Protein AF-A0A2A3ERD0-F1 (afdb_monomer_lite)

Radius of gyration: 32.73 Å; chains: 1; bounding box: 84×32×84 Å

Organism: Apis cerana cerana (NCBI:txid94128)

Sequence (160 aa):
MTPDRKKKLRLLLRKKAAEELKKEQERKAAERRRIIEERCGKPKNVDDASEANVKSILIQYHKRIIALEGEKYDLEYEVAKKDFEIADLNSQVNDLRGKFMKPTLKKVSKYENKFAKLQKKAAEFNFRNQLKQVKKKEFTLEEEDKEPKKSEKAEWQTKK

Foldseek 3Di:
DDPVVVVVVVVVVVVVVVVVVVVVVVVVVVVVVVVCCVVVPDDDDPPPDDPVVNVVVVVVVVVVVVVVVVVVVVVVVVVVVVVVVVVVVVVVVCVVVPVCPPPPDDPDDPCPVVVVVVVVVVCVVPDPVPDDDDPDPPPPPPDDDDDDDPDDDDPVVDDD

Secondary structure (DSSP, 8-state):
--HHHHHHHHHHHHHHHHHHHHHHHHHHHHHHHHHHHHHH-SPPP-SS--HHHHHHHHHHHHHHHHHHHHHHHHHHHHHHHHHHHHHHHHHHHHHHT-TT---------TTHHHHHHHHHHHHHHHSSSSS-----TTSS--SS----------GGG---

Structure (mmCIF, N/CA/C/O backbone):
data_AF-A0A2A3ERD0-F1
#
_entry.id   AF-A0A2A3ERD0-F1
#
loop_
_atom_site.group_PDB
_atom_site.id
_atom_site.type_symbol
_atom_site.label_atom_id
_atom_site.label_alt_id
_atom_site.label_comp_id
_atom_site.label_asym_id
_atom_site.label_entity_id
_atom_site.label_seq_id
_atom_site.pdbx_PDB_ins_code
_atom_site.Cartn_x
_atom_site.Cartn_y
_atom_site.Cartn_z
_atom_site.occupancy
_atom_site.B_iso_or_equiv
_atom_site.auth_seq_id
_atom_site.auth_comp_id
_atom_site.auth_asym_id
_atom_site.auth_atom_id
_atom_site.pdbx_PDB_model_num
ATOM 1 N N . MET A 1 1 ? 9.678 -9.575 -39.646 1.00 67.75 1 MET A N 1
ATOM 2 C CA . MET A 1 1 ? 8.691 -8.670 -39.001 1.00 67.75 1 MET A CA 1
ATOM 3 C C . MET A 1 1 ? 9.059 -7.237 -39.369 1.00 67.75 1 MET A C 1
ATOM 5 O O . MET A 1 1 ? 10.208 -6.877 -39.154 1.00 67.75 1 MET A O 1
ATOM 9 N N . THR A 1 2 ? 8.159 -6.439 -39.947 1.00 91.00 2 THR A N 1
ATOM 10 C CA . THR A 1 2 ? 8.501 -5.059 -40.347 1.00 91.00 2 THR A CA 1
ATOM 11 C C . THR A 1 2 ? 8.671 -4.151 -39.116 1.00 91.00 2 THR A C 1
ATOM 13 O O . THR A 1 2 ? 7.995 -4.368 -38.099 1.00 91.00 2 THR A O 1
ATOM 16 N N . PRO A 1 3 ? 9.553 -3.132 -39.165 1.00 89.12 3 PRO A N 1
ATOM 17 C CA . PRO A 1 3 ? 9.740 -2.175 -38.070 1.00 89.12 3 PRO A CA 1
ATOM 18 C C . PRO A 1 3 ? 8.431 -1.515 -37.606 1.00 89.12 3 PRO A C 1
ATOM 20 O O . PRO A 1 3 ? 8.195 -1.388 -36.400 1.00 89.12 3 PRO A O 1
ATOM 23 N N . ASP A 1 4 ? 7.536 -1.194 -38.543 1.00 89.06 4 ASP A N 1
ATOM 24 C CA . ASP A 1 4 ? 6.226 -0.602 -38.248 1.00 89.06 4 ASP A CA 1
ATOM 25 C C . ASP A 1 4 ? 5.297 -1.557 -37.501 1.00 89.06 4 ASP A C 1
ATOM 27 O O . ASP A 1 4 ? 4.663 -1.170 -36.514 1.00 89.06 4 ASP A O 1
ATOM 31 N N . ARG A 1 5 ? 5.278 -2.840 -37.887 1.00 91.31 5 ARG A N 1
ATOM 32 C CA . ARG A 1 5 ? 4.513 -3.868 -37.168 1.00 91.31 5 ARG A CA 1
ATOM 33 C C . ARG A 1 5 ? 5.032 -4.039 -35.739 1.00 91.31 5 ARG A C 1
ATOM 35 O O . ARG A 1 5 ? 4.233 -4.109 -34.808 1.00 91.31 5 ARG A O 1
ATOM 42 N N . LYS A 1 6 ? 6.356 -4.019 -35.537 1.00 92.88 6 LYS A N 1
ATOM 43 C CA . LYS A 1 6 ? 6.981 -4.087 -34.201 1.00 92.88 6 LYS A CA 1
ATOM 44 C C . LYS A 1 6 ? 6.616 -2.877 -33.333 1.00 92.88 6 LYS A C 1
ATOM 46 O O . LYS A 1 6 ? 6.346 -3.030 -32.141 1.00 92.88 6 LYS A O 1
ATOM 51 N N . LYS A 1 7 ? 6.582 -1.673 -33.916 1.00 91.19 7 LYS A N 1
ATOM 52 C CA . LYS A 1 7 ? 6.181 -0.436 -33.225 1.00 91.19 7 LYS A CA 1
ATOM 53 C C . LYS A 1 7 ? 4.703 -0.462 -32.831 1.00 91.19 7 LYS A C 1
ATOM 55 O O . LYS A 1 7 ? 4.390 -0.175 -31.675 1.00 91.19 7 LYS A O 1
ATOM 60 N N . LYS A 1 8 ? 3.817 -0.864 -33.752 1.00 92.38 8 LYS A N 1
ATOM 61 C CA . LYS A 1 8 ? 2.375 -1.013 -33.497 1.00 92.38 8 LYS A CA 1
ATOM 62 C C . LYS A 1 8 ? 2.111 -2.036 -32.392 1.00 92.38 8 LYS A C 1
ATOM 64 O O . LYS A 1 8 ? 1.356 -1.750 -31.469 1.00 92.38 8 LYS A O 1
ATOM 69 N N . LEU A 1 9 ? 2.805 -3.175 -32.414 1.00 93.38 9 LEU A N 1
ATOM 70 C CA . LEU A 1 9 ? 2.654 -4.209 -31.390 1.00 93.38 9 LEU A CA 1
ATOM 71 C C . LEU A 1 9 ? 3.081 -3.726 -29.996 1.00 93.38 9 LEU A C 1
ATOM 73 O O . LEU A 1 9 ? 2.346 -3.919 -29.035 1.00 93.38 9 LEU A O 1
ATOM 77 N N . ARG A 1 10 ? 4.225 -3.035 -29.875 1.00 93.25 10 ARG A N 1
ATOM 78 C CA . ARG A 1 10 ? 4.671 -2.448 -28.594 1.00 93.25 10 ARG A CA 1
ATOM 79 C C . ARG A 1 10 ? 3.678 -1.430 -28.035 1.00 93.25 10 ARG A C 1
ATOM 81 O O . ARG A 1 10 ? 3.509 -1.354 -26.822 1.00 93.25 10 ARG A O 1
ATOM 88 N N . LEU A 1 11 ? 3.050 -0.635 -28.903 1.00 93.00 11 LEU A N 1
ATOM 89 C CA . LEU A 1 11 ? 2.026 0.324 -28.493 1.00 93.00 11 LEU A CA 1
ATOM 90 C C . LEU A 1 11 ? 0.794 -0.393 -27.931 1.00 93.00 11 LEU A C 1
ATOM 92 O O . LEU A 1 11 ? 0.338 -0.044 -26.846 1.00 93.00 11 LEU A O 1
ATOM 96 N N . LEU A 1 12 ? 0.306 -1.416 -28.637 1.00 93.69 12 LEU A N 1
ATOM 97 C CA . LEU A 1 12 ? -0.825 -2.228 -28.186 1.00 93.69 12 LEU A CA 1
ATOM 98 C C . LEU A 1 12 ? -0.522 -2.930 -26.858 1.00 93.69 12 LEU A C 1
ATOM 100 O O . LEU A 1 12 ? -1.364 -2.920 -25.966 1.00 93.69 12 LEU A O 1
ATOM 104 N N . LEU A 1 13 ? 0.696 -3.455 -26.689 1.00 94.75 13 LEU A N 1
ATOM 105 C CA . LEU A 1 13 ? 1.112 -4.110 -25.448 1.00 94.75 13 LEU A CA 1
ATOM 106 C C . LEU A 1 13 ? 1.077 -3.152 -24.251 1.00 94.75 13 LEU A C 1
ATOM 108 O O . LEU A 1 13 ? 0.558 -3.505 -23.200 1.00 94.75 13 LEU A O 1
ATOM 112 N N . ARG A 1 14 ? 1.594 -1.926 -24.412 1.00 94.56 14 ARG A N 1
ATOM 113 C CA . ARG A 1 14 ? 1.559 -0.906 -23.351 1.00 94.56 14 ARG A CA 1
ATOM 114 C C . ARG A 1 14 ? 0.142 -0.436 -23.052 1.00 94.56 14 ARG A C 1
ATOM 116 O O . ARG A 1 14 ? -0.173 -0.224 -21.889 1.00 94.56 14 ARG A O 1
ATOM 123 N N . LYS A 1 15 ? -0.699 -0.285 -24.083 1.00 94.69 15 LYS A N 1
ATOM 124 C CA . LYS A 1 15 ? -2.111 0.079 -23.907 1.00 94.69 15 LYS A CA 1
ATOM 125 C C . LYS A 1 15 ? -2.839 -0.990 -23.091 1.00 94.69 15 LYS A C 1
ATOM 127 O O . LYS A 1 15 ? -3.471 -0.648 -22.103 1.00 94.69 15 LYS A O 1
ATOM 132 N N . LYS A 1 16 ? -2.657 -2.266 -23.448 1.00 95.62 16 LYS A N 1
ATOM 133 C CA . LYS A 1 16 ? -3.218 -3.395 -22.700 1.00 95.62 16 LYS A CA 1
ATOM 134 C C . LYS A 1 16 ? -2.673 -3.457 -21.270 1.00 95.62 16 LYS A C 1
ATOM 136 O O . LYS A 1 16 ? -3.446 -3.614 -20.343 1.00 95.62 16 LYS A O 1
ATOM 141 N N . ALA A 1 17 ? -1.366 -3.276 -21.074 1.00 95.19 17 ALA A N 1
ATOM 142 C CA . ALA A 1 17 ? -0.770 -3.271 -19.737 1.00 95.19 17 ALA A CA 1
ATOM 143 C C . ALA A 1 17 ? -1.324 -2.144 -18.846 1.00 95.19 17 ALA A C 1
ATOM 145 O O . ALA A 1 17 ? -1.581 -2.368 -17.670 1.00 95.19 17 ALA A O 1
ATOM 146 N N . ALA A 1 18 ? -1.538 -0.947 -19.400 1.00 93.69 18 ALA A N 1
ATOM 147 C CA . ALA A 1 18 ? -2.141 0.165 -18.666 1.00 93.69 18 ALA A CA 1
ATOM 148 C C . ALA A 1 18 ? -3.614 -0.099 -18.311 1.00 93.69 18 ALA A C 1
ATOM 150 O O . ALA A 1 18 ? -4.057 0.245 -17.218 1.00 93.69 18 ALA A O 1
ATOM 151 N N . GLU A 1 19 ? -4.363 -0.718 -19.223 1.00 94.56 19 GLU A N 1
ATOM 152 C CA . GLU A 1 19 ? -5.755 -1.112 -19.001 1.00 94.56 19 GLU A CA 1
ATOM 153 C C . GLU A 1 19 ? -5.878 -2.190 -17.914 1.00 94.56 19 GLU A C 1
ATOM 155 O O . GLU A 1 19 ? -6.648 -2.020 -16.971 1.00 94.56 19 GLU A O 1
ATOM 160 N N . GLU A 1 20 ? -5.063 -3.246 -17.984 1.00 93.88 20 GLU A N 1
ATOM 161 C CA . GLU A 1 20 ? -5.009 -4.302 -16.965 1.00 93.88 20 GLU A CA 1
ATOM 162 C C . GLU A 1 20 ? -4.588 -3.749 -15.596 1.00 93.88 20 GLU A C 1
ATOM 164 O O . GLU A 1 20 ? -5.208 -4.080 -14.587 1.00 93.88 20 GLU A O 1
ATOM 169 N N . LEU A 1 21 ? -3.606 -2.839 -15.549 1.00 94.25 21 LEU A N 1
ATOM 170 C CA . LEU A 1 21 ? -3.192 -2.184 -14.305 1.00 94.25 21 LEU A CA 1
ATOM 171 C C . LEU A 1 21 ? -4.349 -1.404 -13.665 1.00 94.25 21 LEU A C 1
ATOM 173 O O . LEU A 1 21 ? -4.555 -1.483 -12.454 1.00 94.25 21 LEU A O 1
ATOM 177 N N . LYS A 1 22 ? -5.125 -0.667 -14.468 1.00 94.56 22 LYS A N 1
ATOM 178 C CA . LYS A 1 22 ? -6.293 0.073 -13.974 1.00 94.56 22 LYS A CA 1
ATOM 179 C C . LYS A 1 22 ? -7.373 -0.880 -13.453 1.00 94.56 22 LYS A C 1
ATOM 181 O O . LYS A 1 22 ? -7.896 -0.675 -12.361 1.00 94.56 22 LYS A O 1
ATOM 186 N N . LYS A 1 23 ? -7.662 -1.950 -14.195 1.00 95.19 23 LYS A N 1
ATOM 187 C CA . LYS A 1 23 ? -8.633 -2.977 -13.798 1.00 95.19 23 LYS A CA 1
ATOM 188 C C . LYS A 1 23 ? -8.230 -3.674 -12.496 1.00 95.19 23 LYS A C 1
ATOM 190 O O . LYS A 1 23 ? -9.071 -3.934 -11.638 1.00 95.19 23 LYS A O 1
ATOM 195 N N . GLU A 1 24 ? -6.943 -3.950 -12.314 1.00 93.88 24 GLU A N 1
ATOM 196 C CA . GLU A 1 24 ? -6.424 -4.527 -11.076 1.00 93.88 24 GLU A CA 1
ATOM 197 C C . GLU A 1 24 ? -6.534 -3.562 -9.889 1.00 93.88 24 GLU A C 1
ATOM 199 O O . GLU A 1 24 ? -6.915 -3.985 -8.795 1.00 93.88 24 GLU A O 1
ATOM 204 N N . GLN A 1 25 ? -6.266 -2.269 -10.095 1.00 93.00 25 GLN A N 1
ATOM 205 C CA . GLN A 1 25 ? -6.473 -1.243 -9.067 1.00 93.00 25 GLN A CA 1
ATOM 206 C C . GLN A 1 25 ? -7.941 -1.163 -8.637 1.00 93.00 25 GLN A C 1
ATOM 208 O O . GLN A 1 25 ? -8.225 -1.141 -7.439 1.00 93.00 25 GLN A O 1
ATOM 213 N N . GLU A 1 26 ? -8.870 -1.178 -9.593 1.00 93.69 26 GLU A N 1
ATOM 214 C CA . GLU A 1 26 ? -10.312 -1.188 -9.324 1.00 93.69 26 GLU A CA 1
ATOM 215 C C . GLU A 1 26 ? -10.729 -2.452 -8.557 1.00 93.69 26 GLU A C 1
ATOM 217 O O . GLU A 1 26 ? -11.416 -2.353 -7.539 1.00 93.69 26 GLU A O 1
ATOM 222 N N . ARG A 1 27 ? -10.233 -3.632 -8.958 1.00 94.38 27 ARG A N 1
ATOM 223 C CA . ARG A 1 27 ? -10.457 -4.899 -8.239 1.00 94.38 27 ARG A CA 1
ATOM 224 C C . ARG A 1 27 ? -9.933 -4.841 -6.803 1.00 94.38 27 ARG A C 1
ATOM 226 O O . ARG A 1 27 ? -10.642 -5.226 -5.878 1.00 94.38 27 ARG A O 1
ATOM 233 N N . LYS A 1 28 ? -8.710 -4.343 -6.599 1.00 95.12 28 LYS A N 1
ATOM 234 C CA . LYS A 1 28 ? -8.099 -4.215 -5.266 1.00 95.12 28 LYS A CA 1
ATOM 235 C C . LYS A 1 28 ? -8.861 -3.216 -4.393 1.00 95.12 28 LYS A C 1
ATOM 237 O O . LYS A 1 28 ? -9.022 -3.449 -3.198 1.00 95.12 28 LYS A O 1
ATOM 242 N N . ALA A 1 29 ? -9.356 -2.122 -4.973 1.00 93.88 29 ALA A N 1
ATOM 243 C CA . ALA A 1 29 ? -10.171 -1.141 -4.265 1.00 93.88 29 ALA A CA 1
ATOM 244 C C . ALA A 1 29 ? -11.545 -1.706 -3.870 1.00 93.88 29 ALA A C 1
ATOM 246 O O . ALA A 1 29 ? -11.995 -1.465 -2.749 1.00 93.88 29 ALA A O 1
ATOM 247 N N . ALA A 1 30 ? -12.190 -2.471 -4.755 1.00 94.69 30 ALA A N 1
ATOM 248 C CA . ALA A 1 30 ? -13.448 -3.152 -4.461 1.00 94.69 30 ALA A CA 1
ATOM 249 C C . ALA A 1 30 ? -13.276 -4.195 -3.348 1.00 94.69 30 ALA A C 1
ATOM 251 O O . ALA A 1 30 ? -14.020 -4.175 -2.371 1.00 94.69 30 ALA A O 1
ATOM 252 N N . GLU A 1 31 ? -12.238 -5.030 -3.433 1.00 94.38 31 GLU A N 1
ATOM 253 C CA . GLU A 1 31 ? -11.946 -6.027 -2.399 1.00 94.38 31 GLU A CA 1
ATOM 254 C C . GLU A 1 31 ? -11.607 -5.366 -1.056 1.00 94.38 31 GLU A C 1
ATOM 256 O O . GLU A 1 31 ? -12.099 -5.789 -0.014 1.00 94.38 31 GLU A O 1
ATOM 261 N N . ARG A 1 32 ? -10.856 -4.254 -1.061 1.00 94.06 32 ARG A N 1
ATOM 262 C CA . ARG A 1 32 ? -10.615 -3.462 0.155 1.00 94.06 32 ARG A CA 1
ATOM 263 C C . ARG A 1 32 ? -11.926 -2.994 0.790 1.00 94.06 32 ARG A C 1
ATOM 265 O O . ARG A 1 32 ? -12.047 -3.051 2.008 1.00 94.06 32 ARG A O 1
ATOM 272 N N . ARG A 1 33 ? -12.891 -2.514 -0.004 1.00 93.00 33 ARG A N 1
ATOM 273 C CA . ARG A 1 33 ? -14.203 -2.086 0.518 1.00 93.00 33 ARG A CA 1
ATOM 274 C C . ARG A 1 33 ? -14.967 -3.258 1.126 1.00 93.00 33 ARG A C 1
ATOM 276 O O . ARG A 1 33 ? -15.426 -3.131 2.254 1.00 93.00 33 ARG A O 1
ATOM 283 N N . ARG A 1 34 ? -15.016 -4.395 0.428 1.00 95.06 34 ARG A N 1
ATOM 284 C CA . ARG A 1 34 ? -15.659 -5.623 0.911 1.00 95.06 34 ARG A CA 1
ATOM 285 C C . ARG A 1 34 ? -15.066 -6.095 2.242 1.00 95.06 34 ARG A C 1
ATOM 287 O O . ARG A 1 34 ? -15.808 -6.357 3.178 1.00 95.06 34 ARG A O 1
ATOM 294 N N . ILE A 1 35 ? -13.737 -6.150 2.353 1.00 94.25 35 ILE A N 1
ATOM 295 C CA . ILE A 1 35 ? -13.056 -6.576 3.587 1.00 94.25 35 ILE A CA 1
ATOM 296 C C . ILE A 1 35 ? -13.343 -5.611 4.744 1.00 94.25 35 ILE A C 1
ATOM 298 O O . ILE A 1 35 ? -13.503 -6.046 5.881 1.00 94.25 35 ILE A O 1
ATOM 302 N N . ILE A 1 36 ? -13.395 -4.301 4.483 1.00 92.88 36 ILE A N 1
ATOM 303 C CA . ILE A 1 36 ? -13.731 -3.312 5.518 1.00 92.88 36 ILE A CA 1
ATOM 304 C C . ILE A 1 36 ? -15.166 -3.518 6.003 1.00 92.88 36 ILE A C 1
ATOM 306 O O . ILE A 1 36 ? -15.396 -3.527 7.207 1.00 92.88 36 ILE A O 1
ATOM 310 N N . GLU A 1 37 ? -16.111 -3.726 5.090 1.00 92.50 37 GLU A N 1
ATOM 311 C CA . GLU A 1 37 ? -17.508 -3.994 5.432 1.00 92.50 37 GLU A CA 1
ATOM 312 C C . GLU A 1 37 ? -17.657 -5.282 6.257 1.00 92.50 37 GLU A C 1
ATOM 314 O O . GLU A 1 37 ? -18.319 -5.276 7.294 1.00 92.50 37 GLU A O 1
ATOM 319 N N . GLU A 1 38 ? -16.962 -6.353 5.867 1.00 92.50 38 GLU A N 1
ATOM 320 C CA . GLU A 1 38 ? -16.946 -7.629 6.592 1.00 92.50 38 GLU A CA 1
ATOM 321 C C . GLU A 1 38 ? -16.342 -7.493 8.001 1.00 92.50 38 GLU A C 1
ATOM 323 O O . GLU A 1 38 ? -16.888 -8.019 8.969 1.00 92.50 38 GLU A O 1
ATOM 328 N N . ARG A 1 39 ? -15.233 -6.753 8.142 1.00 90.12 39 ARG A N 1
ATOM 329 C CA . ARG A 1 39 ? -14.528 -6.587 9.426 1.00 90.12 39 ARG A CA 1
ATOM 330 C C . ARG A 1 39 ? -15.214 -5.614 10.381 1.00 90.12 39 ARG A C 1
ATOM 332 O O . ARG A 1 39 ? -15.181 -5.838 11.590 1.00 90.12 39 ARG A O 1
ATOM 339 N N . CYS A 1 40 ? -15.765 -4.515 9.870 1.00 87.25 40 CYS A N 1
ATOM 340 C CA . CYS A 1 40 ? -16.409 -3.486 10.688 1.00 87.25 40 CYS A CA 1
ATOM 341 C C . CYS A 1 40 ? -17.871 -3.828 11.004 1.00 87.25 40 CYS A C 1
ATOM 343 O O . CYS A 1 40 ? -18.363 -3.440 12.063 1.00 87.25 40 CYS A O 1
ATOM 345 N N . GLY A 1 41 ? -18.544 -4.584 10.131 1.00 87.62 41 GLY A N 1
ATOM 346 C CA . GLY A 1 41 ? -19.928 -5.000 10.316 1.00 87.62 41 GLY A CA 1
ATOM 347 C C . GLY A 1 41 ? -20.905 -3.825 10.422 1.00 87.62 41 GLY A C 1
ATOM 348 O O . GLY A 1 41 ? -20.653 -2.719 9.944 1.00 87.62 41 GLY A O 1
ATOM 349 N N . LYS A 1 42 ? -22.054 -4.077 11.057 1.00 87.00 42 LYS A N 1
ATOM 350 C CA . LYS A 1 42 ? -23.071 -3.048 11.312 1.00 87.00 42 LYS A CA 1
ATOM 351 C C . LYS A 1 42 ? -22.723 -2.234 12.566 1.00 87.00 42 LYS A C 1
ATOM 353 O O . LYS A 1 42 ? -22.222 -2.815 13.535 1.00 87.00 42 LYS A O 1
ATOM 358 N N . PRO A 1 43 ? -23.033 -0.925 12.587 1.00 87.38 43 PRO A N 1
ATOM 359 C CA . PRO A 1 43 ? -22.868 -0.110 13.785 1.00 87.38 43 PRO A CA 1
ATOM 360 C C . PRO A 1 43 ? -23.680 -0.697 14.947 1.00 87.38 43 PRO A C 1
ATOM 362 O O . PRO A 1 43 ? -24.786 -1.208 14.756 1.00 87.38 43 PRO A O 1
ATOM 365 N N . LYS A 1 44 ? -23.112 -0.662 16.156 1.00 86.94 44 LYS A N 1
ATOM 366 C CA . LYS A 1 44 ? -23.813 -1.101 17.369 1.00 86.94 44 LYS A CA 1
ATOM 367 C C . LYS A 1 44 ? -24.924 -0.101 17.691 1.00 86.94 44 LYS A C 1
ATOM 369 O O . LYS A 1 44 ? -24.711 1.101 17.563 1.00 86.94 44 LYS A O 1
ATOM 374 N N . ASN A 1 45 ? -26.088 -0.600 18.110 1.00 84.75 45 ASN A N 1
ATOM 375 C CA . ASN A 1 45 ? -27.189 0.258 18.543 1.00 84.75 45 ASN A CA 1
ATOM 376 C C . ASN A 1 45 ? -26.815 0.907 19.884 1.00 84.75 45 ASN A C 1
ATOM 378 O O . ASN A 1 45 ? -26.583 0.201 20.867 1.00 84.75 45 ASN A O 1
ATOM 382 N N . VAL A 1 46 ? -26.708 2.232 19.879 1.00 85.06 46 VAL A N 1
ATOM 383 C CA . VAL A 1 46 ? -26.420 3.061 21.055 1.00 85.06 46 VAL A CA 1
ATOM 384 C C . VAL A 1 46 ? -27.622 3.906 21.476 1.00 85.06 46 VAL A C 1
ATOM 386 O O . VAL A 1 46 ? -27.673 4.309 22.632 1.00 85.06 46 VAL A O 1
ATOM 389 N N . ASP A 1 47 ? -28.586 4.123 20.578 1.00 84.75 47 ASP A N 1
ATOM 390 C CA . ASP A 1 47 ? -29.717 5.031 20.789 1.00 84.75 47 ASP A CA 1
ATOM 391 C C . ASP A 1 47 ? -30.826 4.375 21.625 1.00 84.75 47 ASP A C 1
ATOM 393 O O . ASP A 1 47 ? -31.381 5.004 22.521 1.00 84.75 47 ASP A O 1
ATOM 397 N N . ASP A 1 48 ? -31.085 3.081 21.406 1.00 87.00 48 ASP A N 1
ATOM 398 C CA . ASP A 1 48 ? -32.101 2.316 22.152 1.00 87.00 48 ASP A CA 1
ATOM 399 C C . ASP A 1 48 ? -31.498 1.491 23.308 1.00 87.00 48 ASP A C 1
ATOM 401 O O . ASP A 1 48 ? -32.162 0.646 23.916 1.00 87.00 48 ASP A O 1
ATOM 405 N N . ALA A 1 49 ? -30.203 1.660 23.586 1.00 87.00 49 ALA A N 1
ATOM 406 C CA . ALA A 1 49 ? -29.476 0.832 24.539 1.00 87.00 49 ALA A CA 1
ATOM 407 C C . ALA A 1 49 ? -29.546 1.387 25.972 1.00 87.00 49 ALA A C 1
ATOM 409 O O . ALA A 1 49 ? -29.365 2.574 26.220 1.00 87.00 49 ALA A O 1
ATOM 410 N N . SER A 1 50 ? -29.716 0.493 26.952 1.00 90.31 50 SER A N 1
ATOM 411 C CA . SER A 1 50 ? -29.555 0.833 28.373 1.00 90.31 50 SER A CA 1
ATOM 412 C C . SER A 1 50 ? -28.125 1.303 28.682 1.00 90.31 50 SER A C 1
ATOM 414 O O . SER A 1 50 ? -27.164 0.816 28.083 1.00 90.31 50 SER A O 1
ATOM 416 N N . GLU A 1 51 ? -27.959 2.177 29.679 1.00 89.56 51 GLU A N 1
ATOM 417 C CA . GLU A 1 51 ? -26.660 2.719 30.109 1.00 89.56 51 GLU A CA 1
ATOM 418 C C . GLU A 1 51 ? -25.612 1.622 30.387 1.00 89.56 51 GLU A C 1
ATOM 420 O O . GLU A 1 51 ? -24.442 1.750 30.015 1.00 89.56 51 GLU A O 1
ATOM 425 N N . ALA A 1 52 ? -26.026 0.500 30.986 1.00 92.00 52 ALA A N 1
ATOM 426 C CA . ALA A 1 52 ? -25.141 -0.640 31.2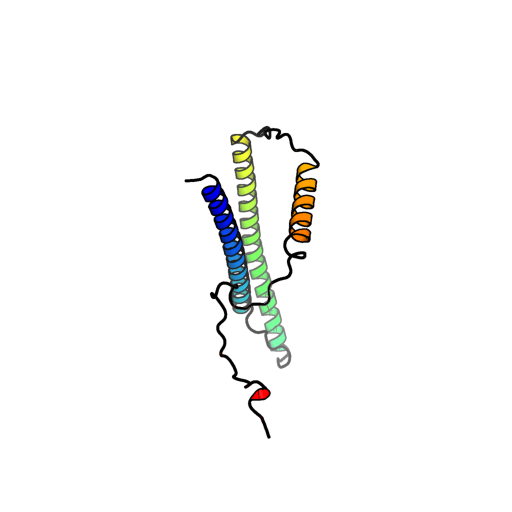36 1.00 92.00 52 ALA A CA 1
ATOM 427 C C . ALA A 1 52 ? -24.633 -1.284 29.931 1.00 92.00 52 ALA A C 1
ATOM 429 O O . ALA A 1 52 ? -23.454 -1.634 29.818 1.00 92.00 52 ALA A O 1
ATOM 430 N N . ASN A 1 53 ? -25.500 -1.387 28.919 1.00 91.38 53 ASN A N 1
ATOM 431 C CA . ASN A 1 53 ? -25.138 -1.918 27.607 1.00 91.38 53 ASN A CA 1
ATOM 432 C 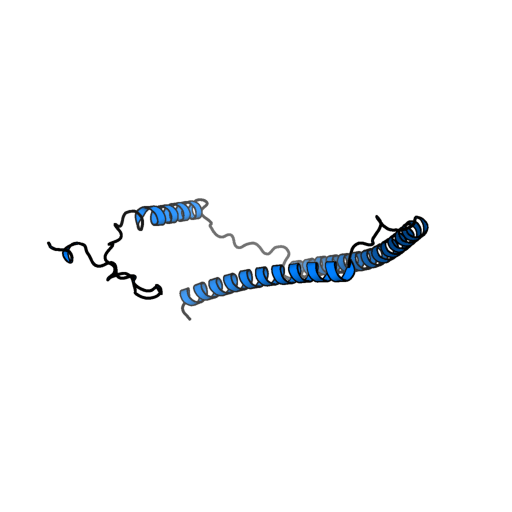C . ASN A 1 53 ? -24.198 -0.961 26.868 1.00 91.38 53 ASN A C 1
ATOM 434 O O . ASN A 1 53 ? -23.216 -1.417 26.283 1.00 91.38 53 ASN A O 1
ATOM 438 N N . VAL A 1 54 ? -24.435 0.351 26.953 1.00 92.00 54 VAL A N 1
ATOM 439 C CA . VAL A 1 54 ? -23.551 1.367 26.358 1.00 92.00 54 VAL A CA 1
ATOM 440 C C . VAL A 1 54 ? -22.142 1.285 26.958 1.00 92.00 54 VAL A C 1
ATOM 442 O O . VAL A 1 54 ? -21.160 1.224 26.216 1.00 92.00 54 VAL A O 1
ATOM 445 N N . LYS A 1 55 ? -22.020 1.176 28.289 1.00 93.12 55 LYS A N 1
ATOM 446 C CA . LYS A 1 55 ? -20.721 0.988 28.965 1.00 93.12 55 LYS A CA 1
ATOM 447 C C . LYS A 1 55 ? -20.005 -0.285 28.502 1.00 93.12 55 LYS A C 1
ATOM 449 O O . LYS A 1 55 ? -18.809 -0.248 28.216 1.00 93.12 55 LYS A O 1
ATOM 454 N N . SER A 1 56 ? -20.729 -1.399 28.376 1.00 93.31 56 SER A N 1
ATOM 455 C CA . SER A 1 56 ? -20.172 -2.662 27.868 1.00 93.31 56 SER A CA 1
ATOM 456 C C . SER A 1 56 ? -19.651 -2.530 26.431 1.00 93.31 56 SER A C 1
ATOM 458 O O . SER A 1 56 ? -18.535 -2.964 26.137 1.00 93.31 56 SER A O 1
ATOM 460 N N . ILE A 1 57 ? -20.408 -1.870 25.547 1.00 92.75 57 ILE A N 1
ATOM 461 C CA . ILE A 1 57 ? -20.016 -1.616 24.153 1.00 92.75 57 ILE A CA 1
ATOM 462 C C . ILE A 1 57 ? -18.721 -0.793 24.087 1.00 92.75 57 ILE A C 1
ATOM 464 O O . ILE A 1 57 ? -17.805 -1.156 23.347 1.00 92.75 57 ILE A O 1
ATOM 468 N N . LEU A 1 58 ? -18.603 0.269 24.891 1.00 93.12 58 LEU A N 1
ATOM 469 C CA . LEU A 1 58 ? -17.396 1.103 24.942 1.00 93.12 58 LEU A CA 1
ATOM 470 C C . LEU A 1 58 ? -16.158 0.307 25.374 1.00 93.12 58 LEU A C 1
ATOM 472 O O . LEU A 1 58 ? -15.108 0.403 24.739 1.00 93.12 58 LEU A O 1
ATOM 476 N N . ILE A 1 59 ? -16.286 -0.529 26.409 1.00 95.62 59 ILE A N 1
ATOM 477 C CA . ILE A 1 59 ? -15.189 -1.385 26.885 1.00 95.62 59 ILE A CA 1
ATOM 478 C C . ILE A 1 59 ? -14.769 -2.387 25.801 1.00 95.62 59 ILE A C 1
ATOM 480 O O . ILE A 1 59 ? -13.575 -2.607 25.592 1.00 95.62 59 ILE A O 1
ATOM 484 N N . GLN A 1 60 ? -15.728 -2.993 25.096 1.00 93.88 60 GLN A N 1
ATOM 485 C CA . GLN A 1 60 ? -15.438 -3.922 24.001 1.00 93.88 60 GLN A CA 1
ATOM 486 C C . GLN A 1 60 ? -14.701 -3.234 22.849 1.00 93.88 60 GLN A C 1
ATOM 488 O O . GLN A 1 60 ? -13.697 -3.764 22.369 1.00 93.88 60 GLN A O 1
ATOM 493 N N . TYR A 1 61 ? -15.152 -2.047 22.433 1.00 93.94 61 TYR A N 1
ATOM 494 C CA . TYR A 1 61 ? -14.475 -1.280 21.389 1.00 93.94 61 TYR A CA 1
ATOM 495 C C . TYR A 1 61 ? -13.064 -0.880 21.796 1.00 93.94 61 TYR A C 1
ATOM 497 O O . TYR A 1 61 ? -12.140 -1.069 21.012 1.00 93.94 61 TYR A O 1
ATOM 505 N N . HIS A 1 62 ? -12.873 -0.405 23.026 1.00 96.06 62 HIS A N 1
ATOM 506 C CA . HIS A 1 62 ? -11.553 -0.030 23.517 1.00 96.06 62 HIS A CA 1
ATOM 507 C C . HIS A 1 62 ? -10.575 -1.215 23.505 1.00 96.06 62 HIS A C 1
ATOM 509 O O . HIS A 1 62 ? -9.478 -1.105 22.960 1.00 96.06 62 HIS A O 1
ATOM 515 N N . LYS A 1 63 ? -11.000 -2.390 23.995 1.00 96.94 63 LYS A N 1
ATOM 516 C CA . LYS A 1 63 ? -10.196 -3.624 23.920 1.00 96.94 63 LYS A CA 1
ATOM 517 C C . LYS A 1 63 ? -9.864 -4.011 22.479 1.00 96.94 63 LYS A C 1
ATOM 519 O O . LYS A 1 63 ? -8.739 -4.417 22.195 1.00 96.94 63 LYS A O 1
ATOM 524 N N . ARG A 1 64 ? -10.832 -3.890 21.563 1.00 95.12 64 ARG A N 1
ATOM 525 C CA . ARG A 1 64 ? -10.623 -4.215 20.148 1.00 95.12 64 ARG A CA 1
ATOM 526 C C . ARG A 1 64 ? -9.639 -3.256 19.480 1.00 95.12 64 ARG A C 1
ATOM 528 O O . ARG A 1 64 ? -8.823 -3.720 18.694 1.00 95.12 64 ARG A O 1
ATOM 535 N N . ILE A 1 65 ? -9.705 -1.963 19.795 1.00 96.06 65 ILE A N 1
ATOM 536 C CA . ILE A 1 65 ? -8.782 -0.947 19.274 1.00 96.06 65 ILE A CA 1
ATOM 537 C C . ILE A 1 65 ? -7.349 -1.268 19.696 1.00 96.06 65 ILE A C 1
ATOM 539 O O . ILE A 1 65 ? -6.494 -1.359 18.827 1.00 96.06 65 ILE A O 1
ATOM 543 N N . ILE A 1 66 ? -7.110 -1.546 20.982 1.00 97.44 66 ILE A N 1
ATOM 544 C CA . ILE A 1 66 ? -5.769 -1.890 21.486 1.00 97.44 66 ILE A CA 1
ATOM 545 C C . ILE A 1 66 ? -5.186 -3.099 20.740 1.00 97.44 66 ILE A C 1
ATOM 547 O O . ILE A 1 66 ? -4.040 -3.069 20.300 1.00 97.44 66 ILE A O 1
ATOM 551 N N . ALA A 1 67 ? -5.979 -4.160 20.555 1.00 96.56 67 ALA A N 1
ATOM 552 C CA . ALA A 1 67 ? -5.528 -5.340 19.815 1.00 96.56 67 ALA A CA 1
ATOM 553 C C . ALA A 1 67 ? -5.197 -5.012 18.345 1.00 96.56 67 ALA A C 1
ATOM 555 O O . ALA A 1 67 ? -4.159 -5.426 17.837 1.00 96.56 67 ALA A O 1
ATOM 556 N N . LEU A 1 68 ? -6.056 -4.231 17.677 1.00 96.31 68 LEU A N 1
ATOM 557 C CA . LEU A 1 68 ? -5.847 -3.814 16.288 1.00 96.31 68 LEU A CA 1
ATOM 558 C C . LEU A 1 68 ? -4.638 -2.887 16.120 1.00 96.31 68 LEU A C 1
ATOM 560 O O . LEU A 1 68 ? -3.987 -2.940 15.082 1.00 96.31 68 LEU A O 1
ATOM 564 N N . GLU A 1 69 ? -4.338 -2.038 17.102 1.00 96.81 69 GLU A N 1
ATOM 565 C CA . GLU A 1 69 ? -3.141 -1.192 17.093 1.00 96.81 69 GLU A CA 1
ATOM 566 C C . GLU A 1 69 ? -1.860 -2.028 17.160 1.00 96.81 69 GLU A C 1
ATOM 568 O O . GLU A 1 69 ? -0.926 -1.748 16.410 1.00 96.81 69 GLU A O 1
ATOM 573 N N . GLY A 1 70 ? -1.843 -3.087 17.976 1.00 96.62 70 GLY A N 1
ATOM 574 C CA . GLY A 1 70 ? -0.742 -4.054 18.005 1.00 96.62 70 GLY A CA 1
ATOM 575 C C . GLY A 1 70 ? -0.562 -4.769 16.664 1.00 96.62 70 GLY A C 1
ATOM 576 O O . GLY A 1 70 ? 0.509 -4.703 16.069 1.00 96.62 70 GLY A O 1
ATOM 577 N N . GLU A 1 71 ? -1.638 -5.360 16.129 1.00 96.44 71 GLU A N 1
ATOM 578 C CA . GLU A 1 71 ? -1.615 -6.021 14.811 1.00 96.44 71 GLU A CA 1
ATOM 579 C C . GLU A 1 71 ? -1.151 -5.065 13.695 1.00 96.44 71 GLU A C 1
ATOM 581 O O . GLU A 1 71 ? -0.405 -5.446 12.792 1.00 96.44 71 GLU A O 1
ATOM 586 N N . LYS A 1 72 ? -1.591 -3.801 13.748 1.00 96.88 72 LYS A N 1
ATOM 587 C CA . LYS A 1 72 ? -1.187 -2.764 12.797 1.00 96.88 72 LYS A CA 1
ATOM 588 C C . LYS A 1 72 ? 0.310 -2.475 12.900 1.00 96.88 72 LYS A C 1
ATOM 590 O O . LYS A 1 72 ? 0.960 -2.392 11.861 1.00 96.88 72 LYS A O 1
ATOM 595 N N . TYR A 1 73 ? 0.839 -2.315 14.111 1.00 97.38 73 TYR A N 1
ATOM 596 C CA . TYR A 1 73 ? 2.258 -2.039 14.328 1.00 97.38 73 TYR A CA 1
ATOM 597 C C . TYR A 1 73 ? 3.143 -3.149 13.753 1.00 97.38 73 TYR A C 1
ATOM 599 O O . TYR A 1 73 ? 4.080 -2.856 13.011 1.00 97.38 73 TYR A O 1
ATOM 607 N N . ASP A 1 74 ? 2.809 -4.413 14.022 1.00 97.00 74 ASP A N 1
ATOM 608 C CA . ASP A 1 74 ? 3.571 -5.560 13.518 1.00 97.00 74 ASP A CA 1
ATOM 609 C C . ASP A 1 74 ? 3.601 -5.584 11.981 1.00 97.00 74 ASP A C 1
ATOM 611 O O . ASP A 1 74 ? 4.661 -5.752 11.369 1.00 97.00 74 ASP A O 1
ATOM 615 N N . LEU A 1 75 ? 2.450 -5.337 11.342 1.00 96.69 75 LEU A N 1
ATOM 616 C CA . LEU A 1 75 ? 2.347 -5.244 9.884 1.00 96.69 75 LEU A CA 1
ATOM 617 C C . LEU A 1 75 ? 3.141 -4.060 9.316 1.00 96.69 75 LEU A C 1
ATOM 619 O O . LEU A 1 75 ? 3.815 -4.206 8.297 1.00 96.69 75 LEU A O 1
ATOM 623 N N . GLU A 1 76 ? 3.065 -2.887 9.947 1.00 96.94 76 GLU A N 1
ATOM 624 C CA . GLU A 1 76 ? 3.816 -1.698 9.526 1.00 96.94 76 GLU A CA 1
ATOM 625 C C . GLU A 1 76 ? 5.326 -1.920 9.645 1.00 96.94 76 GLU A C 1
ATOM 627 O O . GLU A 1 76 ? 6.073 -1.562 8.732 1.00 96.94 76 GLU A O 1
ATOM 632 N N . TYR A 1 77 ? 5.776 -2.568 10.720 1.00 97.88 77 TYR A N 1
ATOM 633 C CA . TYR A 1 77 ? 7.177 -2.920 10.911 1.00 97.88 77 TYR A CA 1
ATOM 634 C C . TYR A 1 77 ? 7.671 -3.904 9.842 1.00 97.88 77 TYR A C 1
ATOM 636 O O . TYR A 1 77 ? 8.743 -3.712 9.262 1.00 97.88 77 TYR A O 1
ATOM 644 N N . GLU A 1 78 ? 6.882 -4.934 9.523 1.00 97.50 78 GLU A N 1
ATOM 645 C CA . GLU A 1 78 ? 7.230 -5.895 8.476 1.00 97.50 78 GLU A CA 1
ATOM 646 C C . GLU A 1 78 ? 7.326 -5.229 7.093 1.00 97.50 78 GLU A C 1
ATOM 648 O O . GLU A 1 78 ? 8.258 -5.506 6.331 1.00 97.50 78 GLU A O 1
ATOM 653 N N . VAL A 1 79 ? 6.397 -4.322 6.774 1.00 97.75 79 VAL A N 1
ATOM 654 C CA . VAL A 1 79 ? 6.436 -3.526 5.537 1.00 97.75 79 VAL A CA 1
ATOM 655 C C . VAL A 1 79 ? 7.681 -2.643 5.502 1.00 97.75 79 VAL A C 1
ATOM 657 O O . VAL A 1 79 ? 8.409 -2.680 4.514 1.00 97.75 79 VAL A O 1
ATOM 660 N N . ALA A 1 80 ? 7.990 -1.929 6.587 1.00 97.56 80 ALA A N 1
ATOM 661 C CA . ALA A 1 80 ? 9.174 -1.075 6.663 1.00 97.56 80 ALA A CA 1
ATOM 662 C C . ALA A 1 80 ? 10.481 -1.866 6.479 1.00 97.56 80 ALA A C 1
ATOM 664 O O . ALA A 1 80 ? 11.393 -1.417 5.783 1.00 97.56 80 ALA A O 1
ATOM 665 N N . LYS A 1 81 ? 10.567 -3.074 7.053 1.00 97.62 81 LYS A N 1
ATOM 666 C CA . LYS A 1 81 ? 11.710 -3.975 6.858 1.00 97.62 81 LYS A CA 1
ATOM 667 C C . LYS A 1 81 ? 11.856 -4.395 5.394 1.00 97.62 81 LYS A C 1
ATOM 669 O O . LYS A 1 81 ? 12.963 -4.370 4.861 1.00 97.62 81 LYS A O 1
ATOM 674 N N . LYS A 1 82 ? 10.748 -4.757 4.740 1.00 97.69 82 LYS A N 1
ATOM 675 C CA . LYS A 1 82 ? 10.735 -5.114 3.312 1.00 97.69 82 LYS A CA 1
ATOM 676 C C . LYS A 1 82 ? 11.112 -3.929 2.426 1.00 97.69 82 LYS A C 1
ATOM 678 O O . LYS A 1 82 ? 11.867 -4.107 1.477 1.00 97.69 82 LYS A O 1
ATOM 683 N N . ASP A 1 83 ? 10.647 -2.726 2.744 1.00 97.50 83 ASP A N 1
ATOM 684 C CA . ASP A 1 83 ? 11.014 -1.511 2.011 1.00 97.50 83 ASP A CA 1
ATOM 685 C C . ASP A 1 83 ? 12.514 -1.212 2.129 1.00 97.50 83 ASP A C 1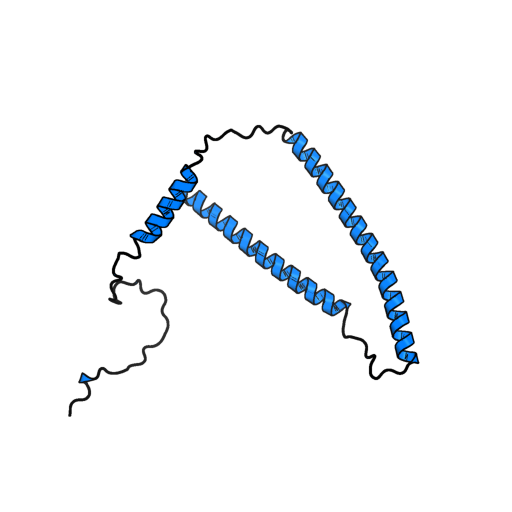
ATOM 687 O O . ASP A 1 83 ? 13.154 -0.858 1.136 1.00 97.50 83 ASP A O 1
ATOM 691 N N . PHE A 1 84 ? 13.095 -1.416 3.316 1.00 97.06 84 PHE A N 1
ATOM 692 C CA . PHE A 1 84 ? 14.539 -1.305 3.521 1.00 97.06 84 PHE A CA 1
ATOM 693 C C . PHE A 1 84 ? 15.316 -2.330 2.683 1.00 97.06 84 PHE A C 1
ATOM 695 O O . PHE A 1 84 ? 16.259 -1.963 1.986 1.00 97.06 84 PHE A O 1
ATOM 702 N N . GLU A 1 85 ? 14.891 -3.594 2.689 1.00 97.06 85 GLU A N 1
ATOM 703 C CA . GLU A 1 85 ? 15.503 -4.655 1.879 1.00 97.06 85 GLU A CA 1
ATOM 704 C C . GLU A 1 85 ? 15.408 -4.352 0.374 1.00 97.06 85 GLU A C 1
ATOM 706 O O . GLU A 1 85 ? 16.388 -4.486 -0.357 1.00 97.06 85 GLU A O 1
ATOM 711 N N . ILE A 1 86 ? 14.260 -3.858 -0.099 1.00 96.88 86 ILE A N 1
ATOM 712 C CA . ILE A 1 86 ? 14.079 -3.425 -1.491 1.00 96.88 86 ILE A CA 1
ATOM 713 C C . ILE A 1 86 ? 15.020 -2.265 -1.831 1.00 96.88 86 ILE A C 1
ATOM 715 O O . ILE A 1 86 ? 15.587 -2.237 -2.925 1.00 96.88 86 ILE A O 1
ATOM 719 N N . ALA A 1 87 ? 15.177 -1.288 -0.936 1.00 95.75 87 ALA A N 1
ATOM 720 C CA . ALA A 1 87 ? 16.074 -0.158 -1.148 1.00 95.75 87 ALA A CA 1
ATOM 721 C C . ALA A 1 87 ? 17.540 -0.607 -1.238 1.00 95.75 87 ALA A C 1
ATOM 723 O O . ALA A 1 87 ? 18.251 -0.176 -2.151 1.00 95.75 87 ALA A O 1
ATOM 724 N N . ASP A 1 88 ? 17.961 -1.509 -0.352 1.00 95.19 88 ASP A N 1
ATOM 725 C CA . ASP A 1 88 ? 19.307 -2.078 -0.356 1.00 95.19 88 ASP A CA 1
ATOM 726 C C . ASP A 1 88 ? 19.577 -2.876 -1.641 1.00 95.19 88 ASP A C 1
ATOM 728 O O . ASP A 1 88 ? 20.518 -2.576 -2.380 1.00 95.19 88 ASP A O 1
ATOM 732 N N . LEU A 1 89 ? 18.681 -3.800 -2.005 1.00 94.81 89 LEU A N 1
ATOM 733 C CA . LEU A 1 89 ? 18.782 -4.570 -3.248 1.00 94.81 89 LEU A CA 1
ATOM 734 C C . LEU A 1 89 ? 18.793 -3.667 -4.489 1.00 94.81 89 LEU A C 1
ATOM 736 O O . LEU A 1 89 ? 19.567 -3.896 -5.421 1.00 94.81 89 LEU A O 1
ATOM 740 N N . ASN A 1 90 ? 17.977 -2.609 -4.512 1.00 91.38 90 ASN A N 1
ATOM 741 C CA . ASN A 1 90 ? 18.001 -1.627 -5.595 1.00 91.38 90 ASN A CA 1
ATOM 742 C C . ASN A 1 90 ? 19.348 -0.897 -5.680 1.00 91.38 90 ASN A C 1
ATOM 744 O O . ASN A 1 90 ? 19.824 -0.641 -6.789 1.00 91.38 90 ASN A O 1
ATOM 748 N N . SER A 1 91 ? 19.975 -0.573 -4.544 1.00 89.38 91 SER A N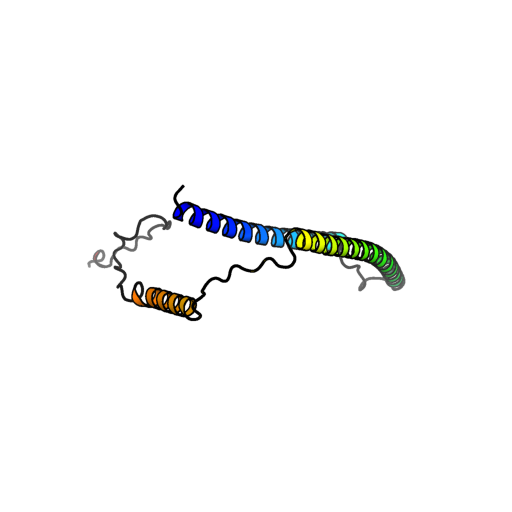 1
ATOM 749 C CA . SE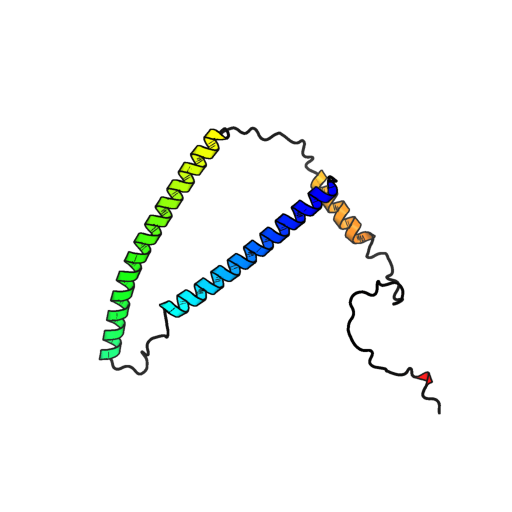R A 1 91 ? 21.318 0.014 -4.518 1.00 89.38 91 SER A CA 1
ATOM 750 C C . SER A 1 91 ? 22.351 -0.951 -5.098 1.00 89.38 91 SER A C 1
ATOM 752 O O . SER A 1 91 ? 23.073 -0.581 -6.023 1.00 89.38 91 SER A O 1
ATOM 754 N N . GLN A 1 92 ? 22.353 -2.209 -4.649 1.00 89.69 92 GLN A N 1
ATOM 755 C CA . GLN A 1 92 ? 23.268 -3.242 -5.148 1.00 89.69 92 GLN A CA 1
ATOM 756 C C . GLN A 1 92 ? 23.123 -3.453 -6.666 1.00 89.69 92 GLN A C 1
ATOM 758 O O . GLN A 1 92 ? 24.113 -3.495 -7.398 1.00 89.69 92 GLN A O 1
ATOM 763 N N . VAL A 1 93 ? 21.886 -3.515 -7.177 1.00 88.56 93 VAL A N 1
ATOM 764 C CA . VAL A 1 93 ? 21.616 -3.635 -8.621 1.00 88.56 93 VAL A CA 1
ATOM 765 C C . VAL A 1 93 ? 22.130 -2.419 -9.398 1.00 88.56 93 VAL A C 1
ATOM 767 O O . VAL A 1 93 ? 22.626 -2.568 -10.520 1.00 88.56 93 VAL A O 1
ATOM 770 N N . ASN A 1 94 ? 22.019 -1.217 -8.832 1.00 84.06 94 ASN A N 1
ATOM 771 C CA . ASN A 1 94 ? 22.521 0.002 -9.462 1.00 84.06 94 ASN A CA 1
ATOM 772 C C . ASN A 1 94 ? 24.053 0.043 -9.510 1.00 84.06 94 ASN A C 1
ATOM 774 O O . ASN A 1 94 ? 24.607 0.421 -10.545 1.00 84.06 94 ASN A O 1
ATOM 778 N N . ASP A 1 95 ? 24.732 -0.388 -8.447 1.00 83.62 95 ASP A N 1
ATOM 779 C CA . ASP A 1 95 ? 26.194 -0.476 -8.419 1.00 83.62 95 ASP A CA 1
ATOM 780 C C . ASP A 1 95 ? 26.711 -1.507 -9.435 1.00 83.62 95 ASP A C 1
ATOM 782 O O . ASP A 1 95 ? 27.635 -1.206 -10.195 1.00 83.62 95 ASP A O 1
ATOM 786 N N . LEU A 1 96 ? 26.043 -2.664 -9.559 1.00 80.81 96 LEU A N 1
ATOM 787 C CA . LEU A 1 96 ? 26.354 -3.692 -10.566 1.00 80.81 96 LEU A CA 1
ATOM 788 C C . LEU A 1 96 ? 26.118 -3.221 -12.009 1.00 80.81 96 LEU A C 1
ATOM 790 O O . LEU A 1 96 ? 26.896 -3.541 -12.907 1.00 80.81 96 LEU A O 1
ATOM 794 N N . ARG A 1 97 ? 25.056 -2.443 -12.259 1.00 73.75 97 ARG A N 1
ATOM 795 C CA . ARG A 1 97 ? 24.797 -1.822 -13.574 1.00 73.75 97 ARG A CA 1
ATOM 796 C C . ARG A 1 97 ? 25.761 -0.677 -13.902 1.00 73.75 97 ARG A C 1
ATOM 798 O O . ARG A 1 97 ? 25.738 -0.190 -15.033 1.00 73.75 97 ARG A O 1
ATOM 805 N N . GLY A 1 98 ? 26.585 -0.261 -12.943 1.00 71.62 98 GLY A N 1
ATOM 806 C CA . GLY A 1 98 ? 27.477 0.882 -13.030 1.00 71.62 98 GLY A CA 1
ATOM 807 C C . GLY A 1 98 ? 26.786 2.170 -12.584 1.00 71.62 98 GLY A C 1
ATOM 808 O O . GLY A 1 98 ? 25.920 2.707 -13.278 1.00 71.62 98 GLY A O 1
ATOM 809 N N . LYS A 1 99 ? 27.261 2.731 -11.464 1.00 65.50 99 LYS A N 1
ATOM 810 C CA . LYS A 1 99 ? 26.844 4.026 -10.883 1.00 65.50 99 LYS A CA 1
ATOM 811 C C . LYS A 1 99 ? 26.851 5.192 -11.886 1.00 65.50 99 LYS A C 1
ATOM 813 O O . LYS A 1 99 ? 26.125 6.169 -11.723 1.00 65.50 99 LYS A O 1
ATOM 818 N N . PHE A 1 100 ? 27.660 5.074 -12.940 1.00 60.28 100 PHE A N 1
ATOM 819 C CA . PHE A 1 100 ? 27.815 6.035 -14.030 1.00 60.28 100 PHE A CA 1
ATOM 820 C C . PHE A 1 100 ? 27.468 5.403 -15.389 1.00 60.28 100 PHE A C 1
ATOM 822 O O . PHE A 1 100 ? 28.282 5.349 -16.310 1.00 60.28 100 PHE A O 1
ATOM 829 N N . MET A 1 101 ? 26.228 4.943 -15.560 1.00 62.06 101 MET A N 1
ATOM 830 C CA . MET A 1 101 ? 25.666 4.726 -16.898 1.00 62.06 101 MET A CA 1
ATOM 831 C C . MET A 1 101 ? 25.588 6.075 -17.624 1.00 62.06 101 MET A C 1
ATOM 833 O O . MET A 1 101 ? 24.564 6.754 -17.556 1.00 62.06 101 MET A O 1
ATOM 837 N N . LYS A 1 102 ? 26.677 6.497 -18.288 1.00 60.38 102 LYS A N 1
ATOM 838 C CA . LYS A 1 102 ? 26.738 7.755 -19.047 1.00 60.38 102 LYS A CA 1
ATOM 839 C C . LYS A 1 102 ? 25.582 7.752 -20.050 1.00 60.38 102 LYS A C 1
ATOM 841 O O . LYS A 1 102 ? 25.618 6.963 -20.999 1.00 60.38 102 LYS A O 1
ATOM 846 N N . PRO A 1 103 ? 24.548 8.595 -19.867 1.00 70.81 103 PRO A N 1
ATOM 847 C CA . PRO A 1 103 ? 23.436 8.625 -20.798 1.00 70.81 103 PRO A CA 1
ATOM 848 C C . PRO A 1 103 ? 24.006 8.973 -22.168 1.00 70.81 103 PRO A C 1
ATOM 850 O O . PRO A 1 103 ? 24.726 9.964 -22.304 1.00 70.81 103 PRO A O 1
ATOM 853 N N . THR A 1 104 ? 23.735 8.156 -23.186 1.00 69.25 104 THR A N 1
ATOM 854 C CA . THR A 1 104 ? 24.176 8.475 -24.546 1.00 69.25 104 THR A CA 1
ATOM 855 C C . THR A 1 104 ? 23.558 9.818 -24.923 1.00 69.25 104 THR A C 1
ATOM 857 O O . THR A 1 104 ? 22.331 9.912 -25.044 1.00 69.25 104 THR A O 1
ATOM 860 N N . LEU A 1 105 ? 24.384 10.859 -25.055 1.00 68.06 105 LEU A N 1
ATOM 861 C CA . LEU A 1 105 ? 23.932 12.205 -25.387 1.00 68.06 105 LEU A CA 1
ATOM 862 C C . LEU A 1 105 ? 23.317 12.173 -26.786 1.00 68.06 105 LEU A C 1
ATOM 864 O O . LEU A 1 105 ? 24.017 12.154 -27.795 1.00 68.06 105 LEU A O 1
ATOM 868 N N . LYS A 1 106 ? 21.986 12.134 -26.856 1.00 70.19 106 LYS A N 1
ATOM 869 C CA . LYS A 1 106 ? 21.271 12.311 -28.118 1.00 70.19 106 LYS A CA 1
ATOM 870 C C . LYS A 1 106 ? 21.216 13.804 -28.407 1.00 70.19 106 LYS A C 1
ATOM 872 O O . LYS A 1 106 ? 20.837 14.582 -27.536 1.00 70.19 106 LYS A O 1
ATOM 877 N N . LYS A 1 107 ? 21.577 14.210 -29.625 1.00 74.44 107 LYS A N 1
ATOM 878 C CA . LYS A 1 107 ? 21.376 15.584 -30.097 1.00 74.44 107 LYS A CA 1
ATOM 879 C C . LYS A 1 107 ? 19.870 15.829 -30.189 1.00 74.44 107 LYS A C 1
ATOM 881 O O . LYS A 1 107 ? 19.238 15.443 -31.164 1.00 74.44 107 LYS A O 1
ATOM 886 N N . VAL A 1 108 ? 19.290 16.405 -29.140 1.00 66.81 108 VAL A N 1
ATOM 887 C CA . VAL A 1 108 ? 17.871 16.765 -29.110 1.00 66.81 108 VAL A CA 1
ATOM 888 C C . VAL A 1 108 ? 17.759 18.237 -29.488 1.00 66.81 108 VAL A C 1
ATOM 890 O O . VAL A 1 108 ? 18.230 19.106 -28.755 1.00 66.81 108 VAL A O 1
ATOM 893 N N . SER A 1 109 ? 17.154 18.540 -30.636 1.00 75.00 109 SER A N 1
ATOM 894 C CA . SER A 1 109 ? 16.798 19.920 -30.966 1.00 75.00 109 SER A CA 1
ATOM 895 C C . SER A 1 109 ? 15.692 20.385 -30.014 1.00 75.00 109 SER A C 1
ATOM 897 O O . SER A 1 109 ? 14.615 19.787 -29.951 1.00 75.00 109 SER A O 1
ATOM 899 N N . LYS A 1 110 ? 15.940 21.472 -29.266 1.00 67.38 110 LYS A N 1
ATOM 900 C CA . LYS A 1 110 ? 14.983 22.058 -28.301 1.00 67.38 110 LYS A CA 1
ATOM 901 C C . LYS A 1 110 ? 13.625 22.409 -28.935 1.00 67.38 110 LYS A C 1
ATOM 903 O O . LYS A 1 110 ? 12.625 22.506 -28.224 1.00 67.38 110 LYS A O 1
ATOM 908 N N . TYR A 1 111 ? 13.582 22.586 -30.258 1.00 66.94 111 TYR A N 1
ATOM 909 C CA . TYR A 1 111 ? 12.405 23.045 -30.997 1.00 66.94 111 TYR A CA 1
ATOM 910 C C . TYR A 1 111 ? 11.711 21.959 -31.820 1.00 66.94 111 TYR A C 1
ATOM 912 O O . TYR A 1 111 ? 10.558 22.146 -32.188 1.00 66.94 111 TYR A O 1
ATOM 920 N N . GLU A 1 112 ? 12.336 20.808 -32.060 1.00 65.69 112 GLU A N 1
ATOM 921 C CA . GLU A 1 112 ? 11.789 19.760 -32.936 1.00 65.69 112 GLU A CA 1
ATOM 922 C C . GLU A 1 112 ? 10.472 19.180 -32.395 1.00 65.69 112 GLU A C 1
ATOM 924 O O . GLU A 1 112 ? 9.483 19.060 -33.116 1.00 65.69 112 GLU A O 1
ATOM 929 N N . ASN A 1 113 ? 10.388 18.971 -31.077 1.00 65.44 113 ASN A N 1
ATOM 930 C CA . ASN A 1 113 ? 9.150 18.541 -30.420 1.00 65.44 113 ASN A CA 1
ATOM 931 C C . ASN A 1 113 ? 8.063 19.635 -30.384 1.00 65.44 113 ASN A C 1
ATOM 933 O O . ASN A 1 113 ? 6.873 19.314 -30.342 1.00 65.44 113 ASN A O 1
ATOM 937 N N . LYS A 1 114 ? 8.446 20.922 -30.396 1.00 62.19 114 LYS A N 1
ATOM 938 C CA . LYS A 1 114 ? 7.497 22.048 -30.488 1.00 62.19 114 LYS A CA 1
ATOM 939 C C . LYS A 1 114 ? 6.970 22.199 -31.920 1.00 62.19 114 LYS A C 1
ATOM 941 O O . LYS A 1 114 ? 5.767 22.367 -32.092 1.00 62.19 114 LYS A O 1
ATOM 946 N N . PHE A 1 115 ? 7.830 22.036 -32.927 1.00 60.88 115 PHE A N 1
ATOM 947 C CA . PHE A 1 115 ? 7.465 22.063 -34.345 1.00 60.88 115 PHE A CA 1
ATOM 948 C C . PHE A 1 115 ? 6.580 20.875 -34.735 1.00 60.88 115 PHE A C 1
ATOM 950 O O . PHE A 1 115 ? 5.554 21.070 -35.378 1.00 60.88 115 PHE A O 1
ATOM 957 N N . ALA A 1 116 ? 6.888 19.662 -34.264 1.00 62.84 116 ALA A N 1
ATOM 958 C CA . ALA A 1 116 ? 6.047 18.486 -34.494 1.00 62.84 116 ALA A CA 1
ATOM 959 C C . ALA A 1 116 ? 4.650 18.626 -33.856 1.00 62.84 116 ALA A C 1
ATOM 961 O O . ALA A 1 116 ? 3.657 18.175 -34.426 1.00 62.84 116 ALA A O 1
ATOM 962 N N . LYS A 1 117 ? 4.542 19.281 -32.687 1.00 64.06 117 LYS A N 1
ATOM 963 C CA . LYS A 1 117 ? 3.244 19.626 -32.077 1.00 64.06 117 LYS A CA 1
ATOM 964 C C . LYS A 1 117 ? 2.494 20.694 -32.875 1.00 64.06 117 LYS A C 1
ATOM 966 O O . LYS A 1 117 ? 1.280 20.575 -33.012 1.00 64.06 117 LYS A O 1
ATOM 971 N N . LEU A 1 118 ? 3.194 21.697 -33.410 1.00 63.06 118 LEU A N 1
ATOM 972 C CA . LEU A 1 118 ? 2.595 22.713 -34.280 1.00 63.06 118 LEU A CA 1
ATOM 973 C C . LEU A 1 118 ? 2.078 22.097 -35.587 1.00 63.06 118 LEU A C 1
ATOM 975 O O . LEU A 1 118 ? 0.953 22.374 -35.979 1.00 63.06 118 LEU A O 1
ATOM 979 N N . GLN A 1 119 ? 2.853 21.207 -36.215 1.00 62.84 119 GLN A N 1
ATOM 980 C CA . GLN A 1 119 ? 2.457 20.507 -37.439 1.00 62.84 119 GLN A CA 1
ATOM 981 C C . GLN A 1 119 ? 1.292 19.542 -37.212 1.00 62.84 119 GLN A C 1
ATOM 983 O O . GLN A 1 119 ? 0.398 19.484 -38.045 1.00 62.84 119 GLN A O 1
ATOM 988 N N . LYS A 1 120 ? 1.243 18.825 -36.079 1.00 64.88 120 LYS A N 1
ATOM 989 C CA . LYS A 1 120 ? 0.081 17.985 -35.737 1.00 64.88 120 LYS A CA 1
ATOM 990 C C . LYS A 1 120 ? -1.183 18.806 -35.504 1.00 64.88 120 LYS A C 1
ATOM 992 O O . LYS A 1 120 ? -2.211 18.463 -36.070 1.00 64.88 120 LYS A O 1
ATOM 997 N N . LYS A 1 121 ? -1.092 19.914 -34.760 1.00 64.44 121 LYS A N 1
ATOM 998 C CA . LYS A 1 121 ? -2.221 20.842 -34.585 1.00 64.44 121 LYS A CA 1
ATOM 999 C C . LYS A 1 121 ? -2.657 21.471 -35.911 1.00 64.44 121 LYS A C 1
ATOM 1001 O O . LYS A 1 121 ? -3.848 21.603 -36.150 1.00 64.44 121 LYS A O 1
ATOM 1006 N N . ALA A 1 122 ? -1.718 21.816 -36.791 1.00 60.72 122 ALA A N 1
ATOM 1007 C CA . ALA A 1 122 ? -2.021 22.338 -38.121 1.00 60.72 122 ALA A CA 1
ATOM 1008 C C . ALA A 1 122 ? -2.622 21.272 -39.057 1.00 60.72 122 ALA A C 1
ATOM 1010 O O . ALA A 1 122 ? -3.497 21.596 -39.852 1.00 60.72 122 ALA A O 1
ATOM 1011 N N . ALA A 1 123 ? -2.201 20.009 -38.959 1.00 60.59 123 ALA A N 1
ATOM 1012 C CA . ALA A 1 123 ? -2.772 18.901 -39.725 1.00 60.59 123 ALA A CA 1
ATOM 1013 C C . ALA A 1 123 ? -4.176 18.513 -39.224 1.00 60.59 123 ALA A C 1
ATOM 1015 O O . ALA A 1 123 ? -5.062 18.246 -40.033 1.00 60.59 123 ALA A O 1
ATOM 1016 N N . GLU A 1 124 ? -4.401 18.548 -37.905 1.00 60.94 124 GLU A N 1
ATOM 1017 C CA . GLU A 1 124 ? -5.728 18.399 -37.290 1.00 60.94 124 GLU A CA 1
ATOM 1018 C C . GLU A 1 124 ? -6.664 19.561 -37.660 1.00 60.94 124 GLU A C 1
ATOM 1020 O O . GLU A 1 124 ? -7.852 19.334 -37.878 1.00 60.94 124 GLU A O 1
ATOM 1025 N N . PHE A 1 125 ? -6.139 20.787 -37.795 1.00 57.03 125 PHE A N 1
ATOM 1026 C CA . PHE A 1 125 ? -6.927 21.975 -38.138 1.00 57.03 125 PHE A CA 1
ATOM 1027 C C . PHE A 1 125 ? -7.247 22.097 -39.637 1.00 57.03 125 PHE A C 1
ATOM 1029 O O . PHE A 1 125 ? -8.343 22.529 -39.984 1.00 57.03 125 PHE A O 1
ATOM 1036 N N . ASN A 1 126 ? -6.338 21.702 -40.536 1.00 60.03 126 ASN A N 1
ATOM 1037 C CA . ASN A 1 126 ? -6.503 22.000 -41.963 1.00 60.03 126 ASN A CA 1
ATOM 1038 C C . ASN A 1 126 ? -7.162 20.890 -42.790 1.00 60.03 126 ASN A C 1
ATOM 1040 O O . ASN A 1 126 ? -7.837 21.213 -43.757 1.00 60.03 126 ASN A O 1
ATOM 1044 N N . PHE A 1 127 ? -7.038 19.601 -42.452 1.00 55.41 127 PHE A N 1
ATOM 1045 C CA . PHE A 1 127 ? -7.511 18.574 -43.398 1.00 55.41 127 PHE A CA 1
ATOM 1046 C C . PHE A 1 127 ? -8.972 18.149 -43.193 1.00 55.41 127 PHE A C 1
ATOM 1048 O O . PHE A 1 127 ? -9.695 17.948 -44.161 1.00 55.41 127 PHE A O 1
ATOM 1055 N N . ARG A 1 128 ? -9.450 18.035 -41.945 1.00 55.19 128 ARG A N 1
ATOM 1056 C CA . ARG A 1 128 ? -10.816 17.544 -41.669 1.00 55.19 128 ARG A CA 1
ATOM 1057 C C . ARG A 1 128 ? -11.873 18.650 -41.634 1.00 55.19 128 ARG A C 1
ATOM 1059 O O . ARG A 1 128 ? -13.007 18.398 -42.019 1.00 55.19 128 ARG A O 1
ATOM 1066 N N . ASN A 1 129 ? -11.501 19.864 -41.223 1.00 62.16 129 ASN A N 1
ATOM 1067 C CA . ASN A 1 129 ? -12.435 20.990 -41.106 1.00 62.16 129 ASN A CA 1
ATOM 1068 C C . ASN A 1 129 ? -12.642 21.770 -42.418 1.00 62.16 129 ASN A C 1
ATOM 1070 O O . ASN A 1 129 ? -13.640 22.473 -42.537 1.00 62.16 129 ASN A O 1
ATOM 1074 N N . GLN A 1 130 ? -11.743 21.649 -43.406 1.00 60.34 130 GLN A N 1
ATOM 1075 C CA . GLN A 1 130 ? -11.899 22.288 -44.727 1.00 60.34 130 GLN A CA 1
ATOM 1076 C C . GLN A 1 130 ? -12.565 21.386 -45.776 1.00 60.34 130 GLN A C 1
ATOM 1078 O O . GLN A 1 130 ? -12.974 21.869 -46.831 1.00 60.34 130 GLN A O 1
ATOM 1083 N N . LEU A 1 131 ? -12.717 20.088 -45.503 1.00 59.59 131 LEU A N 1
ATOM 1084 C CA . LEU A 1 131 ? -13.465 19.188 -46.375 1.00 59.59 131 LEU A CA 1
ATOM 1085 C C . LEU A 1 131 ? -14.951 19.247 -46.008 1.00 59.59 131 LEU A C 1
ATOM 1087 O O . LEU A 1 131 ? -15.348 18.867 -44.907 1.00 59.59 131 LEU A O 1
ATOM 1091 N N . LYS A 1 132 ? -15.802 19.678 -46.948 1.00 66.75 132 LYS A N 1
ATOM 1092 C CA . LYS A 1 132 ? -17.251 19.463 -46.836 1.00 66.75 132 LYS A CA 1
ATOM 1093 C C . LYS A 1 132 ? -17.492 17.951 -46.779 1.00 66.75 132 LYS A C 1
ATOM 1095 O O . LYS A 1 132 ? -17.291 17.270 -47.781 1.00 66.75 132 LYS A O 1
ATOM 1100 N N . GLN A 1 133 ? -17.923 17.415 -45.634 1.00 63.09 133 GLN A N 1
ATOM 1101 C CA . GLN A 1 133 ? -18.417 16.037 -45.579 1.00 63.09 133 GLN A CA 1
ATOM 1102 C C . GLN A 1 133 ? -19.584 15.904 -46.564 1.00 63.09 133 GLN A C 1
ATOM 1104 O O . GLN A 1 133 ? -20.598 16.598 -46.446 1.00 63.09 133 GLN A O 1
ATOM 1109 N N . VAL A 1 134 ? -19.432 15.029 -47.557 1.00 57.81 134 VAL A N 1
ATOM 1110 C CA . VAL A 1 134 ? -20.502 14.714 -48.500 1.00 57.81 134 VAL A CA 1
ATOM 1111 C C . VAL A 1 134 ? -21.575 13.960 -47.720 1.00 57.81 134 VAL A C 1
ATOM 1113 O O . VAL A 1 134 ? -21.383 12.812 -47.340 1.00 57.81 134 VAL A O 1
ATOM 1116 N N . LYS A 1 135 ? -22.721 14.601 -47.473 1.00 57.84 135 LYS A N 1
ATOM 1117 C CA . LYS A 1 135 ? -23.894 14.001 -46.808 1.00 57.84 135 LYS A CA 1
ATOM 1118 C C . LYS A 1 135 ? -24.635 12.986 -47.701 1.00 57.84 135 LYS A C 1
ATOM 1120 O O . LYS A 1 135 ? -25.852 12.862 -47.607 1.00 57.84 135 LYS A O 1
ATOM 1125 N N . LYS A 1 136 ? -23.939 12.288 -48.604 1.00 57.09 136 LYS A N 1
ATOM 1126 C CA . LYS A 1 136 ? -24.516 11.151 -49.330 1.00 57.09 136 LYS A CA 1
ATOM 1127 C C . LYS A 1 136 ? -24.198 9.891 -48.537 1.00 57.09 136 LYS A C 1
ATOM 1129 O O . LYS A 1 136 ? -23.034 9.544 -48.379 1.00 57.09 136 LYS A O 1
ATOM 1134 N N . LYS A 1 137 ? -25.250 9.220 -48.066 1.00 54.91 137 LYS A N 1
ATOM 1135 C CA . LYS A 1 137 ? -25.192 7.988 -47.263 1.00 54.91 137 LYS A CA 1
ATOM 1136 C C . LYS A 1 137 ? -24.627 6.765 -48.012 1.00 54.91 137 LYS A C 1
ATOM 1138 O O . LYS A 1 137 ? -24.548 5.704 -47.421 1.00 54.91 137 LYS A O 1
ATOM 1143 N N . GLU A 1 138 ? -24.216 6.904 -49.273 1.00 48.28 138 GLU A N 1
ATOM 1144 C CA . GLU A 1 138 ? -23.704 5.798 -50.103 1.00 48.28 138 GLU A CA 1
ATOM 1145 C C . GLU A 1 138 ? -22.173 5.629 -50.065 1.00 48.28 138 GLU A C 1
ATOM 1147 O O . GLU A 1 138 ? -21.664 4.643 -50.579 1.00 48.28 138 GLU A O 1
ATOM 1152 N N . PHE A 1 139 ? -21.415 6.559 -49.465 1.00 41.16 139 PHE A N 1
ATOM 1153 C CA . PHE A 1 139 ? -19.940 6.469 -49.389 1.00 41.16 139 PHE A CA 1
ATOM 1154 C C . PHE A 1 139 ? -19.379 6.410 -47.959 1.00 41.16 139 PHE A C 1
ATOM 1156 O O . PHE A 1 139 ? -18.164 6.442 -47.756 1.00 41.16 139 PHE A O 1
ATOM 1163 N N . THR A 1 140 ? -20.245 6.302 -46.954 1.00 42.12 140 THR A N 1
ATOM 1164 C CA . THR A 1 140 ? -19.867 5.905 -45.594 1.00 42.12 140 THR A CA 1
ATOM 1165 C C . THR A 1 140 ? -19.911 4.389 -45.520 1.00 42.12 140 THR A C 1
ATOM 1167 O O . THR A 1 140 ? -20.973 3.814 -45.729 1.00 42.12 140 THR A O 1
ATOM 1170 N N . LEU A 1 141 ? -18.753 3.771 -45.271 1.00 45.62 141 LEU A N 1
ATOM 1171 C CA . LEU A 1 141 ? -18.591 2.331 -45.076 1.00 45.62 141 LEU A CA 1
ATOM 1172 C C . LEU A 1 141 ? -19.695 1.819 -44.132 1.00 45.62 141 LEU A C 1
ATOM 1174 O O . LEU A 1 141 ? -19.738 2.220 -42.970 1.00 45.62 141 LEU A O 1
ATOM 1178 N N . GLU A 1 142 ? -20.597 0.996 -44.665 1.00 44.34 142 GLU A N 1
ATOM 1179 C CA . GLU A 1 142 ? -21.658 0.303 -43.933 1.00 44.34 142 GLU A CA 1
ATOM 1180 C C . GLU A 1 142 ? -21.051 -0.780 -43.034 1.00 44.34 142 GLU A C 1
ATOM 1182 O O . GLU A 1 142 ? -21.152 -1.968 -43.312 1.00 44.34 142 GLU A O 1
ATOM 1187 N N . GLU A 1 143 ? -20.416 -0.392 -41.938 1.00 45.84 143 GLU A N 1
ATOM 1188 C CA . GLU A 1 143 ? -20.297 -1.262 -40.773 1.00 45.84 143 GLU A CA 1
ATOM 1189 C C . GLU A 1 143 ? -20.539 -0.394 -39.541 1.00 45.84 143 GLU A C 1
ATOM 1191 O O . GLU A 1 143 ? -19.822 0.572 -39.311 1.00 45.84 143 GLU A O 1
ATOM 1196 N N . GLU A 1 144 ? -21.573 -0.759 -38.784 1.00 46.16 144 GLU A N 1
ATOM 1197 C CA . GLU A 1 144 ? -22.147 -0.048 -37.634 1.00 46.16 144 GLU A CA 1
ATOM 1198 C C . GLU A 1 144 ? -23.109 1.099 -37.965 1.00 46.16 144 GLU A C 1
ATOM 1200 O O . GLU A 1 144 ? -22.791 2.269 -37.823 1.00 46.16 144 GLU A O 1
ATOM 1205 N N . ASP A 1 145 ? -24.350 0.738 -38.299 1.00 37.56 145 ASP A N 1
ATOM 1206 C CA . ASP A 1 145 ? -25.504 1.341 -37.623 1.00 37.56 145 ASP A CA 1
ATOM 1207 C C . ASP A 1 145 ? -26.684 0.356 -37.653 1.00 37.56 145 ASP A C 1
ATOM 1209 O O . ASP A 1 145 ? -27.427 0.225 -38.629 1.00 37.56 145 ASP A O 1
ATOM 1213 N N . LYS A 1 146 ? -26.842 -0.391 -36.554 1.00 47.25 146 LYS A N 1
ATOM 1214 C CA . LYS A 1 146 ? -28.114 -1.030 -36.208 1.00 47.25 146 LYS A CA 1
ATOM 1215 C C . LYS A 1 146 ? -29.032 0.071 -35.690 1.00 47.25 146 LYS A C 1
ATOM 1217 O O . LYS A 1 146 ? -28.798 0.532 -34.585 1.00 47.25 146 LYS A O 1
ATOM 1222 N N . GLU A 1 147 ? -30.084 0.412 -36.429 1.00 39.66 147 GLU A N 1
ATOM 1223 C CA . GLU A 1 147 ? -31.407 0.729 -35.865 1.00 39.66 147 GLU A CA 1
ATOM 1224 C C . GLU A 1 147 ? -32.480 0.845 -36.973 1.00 39.66 147 GLU A C 1
ATOM 1226 O O . GLU A 1 147 ? -32.174 1.211 -38.113 1.00 39.66 147 GLU A O 1
ATOM 1231 N N . PRO A 1 148 ? -33.741 0.457 -36.693 1.00 40.78 148 PRO A N 1
ATOM 1232 C CA . PRO A 1 148 ? -34.750 0.198 -37.713 1.00 40.78 148 PRO A CA 1
ATOM 1233 C C . PRO A 1 148 ? -35.362 1.492 -38.261 1.00 40.78 148 PRO A C 1
ATOM 1235 O O . PRO A 1 148 ? -35.763 2.391 -37.522 1.00 40.78 148 PRO A O 1
ATOM 1238 N N . LYS A 1 149 ? -35.496 1.555 -39.590 1.00 41.06 149 LYS A N 1
ATOM 1239 C CA . LYS A 1 149 ? -36.154 2.652 -40.311 1.00 41.06 149 LYS A CA 1
ATOM 1240 C C . LYS A 1 149 ? -37.619 2.784 -39.862 1.00 41.06 149 LYS A C 1
ATOM 1242 O O . LYS A 1 149 ? -38.451 1.969 -40.253 1.00 41.06 149 LYS A O 1
ATOM 1247 N N . LYS A 1 150 ? -37.961 3.839 -39.111 1.00 39.00 150 LYS A N 1
ATOM 1248 C CA . LYS A 1 150 ? -39.346 4.334 -39.050 1.00 39.00 150 LYS A CA 1
ATOM 1249 C C . LYS A 1 150 ? -39.677 4.964 -40.402 1.00 39.00 150 LYS A C 1
ATOM 1251 O O . LYS A 1 150 ? -39.056 5.937 -40.819 1.00 39.00 150 LYS A O 1
ATOM 1256 N N . SER A 1 151 ? -40.613 4.346 -41.109 1.00 55.09 151 SER A N 1
ATOM 1257 C CA . SER A 1 151 ? -41.131 4.799 -42.393 1.00 55.09 151 SER A CA 1
ATOM 1258 C C . SER A 1 151 ? -42.052 6.005 -42.201 1.00 55.09 151 SER A C 1
ATOM 1260 O O . SER A 1 151 ? -43.254 5.837 -42.001 1.00 55.09 151 SER A O 1
ATOM 1262 N N . GLU A 1 152 ? -41.516 7.217 -42.290 1.00 51.03 152 GLU A N 1
ATOM 1263 C CA . GLU A 1 152 ? -42.328 8.386 -42.631 1.00 51.03 152 GLU A CA 1
ATOM 1264 C C . GLU A 1 152 ? -42.342 8.520 -44.155 1.00 51.03 152 GLU A C 1
ATOM 1266 O O . GLU A 1 152 ? -41.318 8.755 -44.799 1.00 51.03 152 GLU A O 1
ATOM 1271 N N . LYS A 1 153 ? -43.511 8.265 -44.749 1.00 52.94 153 LYS A N 1
ATOM 1272 C CA . LYS A 1 153 ? -43.764 8.505 -46.172 1.00 52.94 153 LYS A CA 1
ATOM 1273 C C . LYS A 1 153 ? -43.608 10.000 -46.458 1.00 52.94 153 LYS A C 1
ATOM 1275 O O . LYS A 1 153 ? -44.116 10.827 -45.711 1.00 52.94 153 LYS A O 1
ATOM 1280 N N . ALA A 1 154 ? -42.935 10.329 -47.556 1.00 48.28 154 ALA A N 1
ATOM 1281 C CA . ALA A 1 154 ? -42.751 11.704 -48.004 1.00 48.28 154 ALA A CA 1
ATOM 1282 C C . ALA A 1 154 ? -44.075 12.340 -48.483 1.00 48.28 154 ALA A C 1
ATOM 1284 O O . ALA A 1 154 ? -44.893 11.688 -49.135 1.00 48.28 154 ALA A O 1
ATOM 1285 N N . GLU A 1 155 ? -44.236 13.638 -48.214 1.00 50.84 155 GLU A N 1
ATOM 1286 C CA . GLU A 1 155 ? -45.453 14.463 -48.377 1.00 50.84 155 GLU A CA 1
ATOM 1287 C C . GLU A 1 155 ? -46.032 14.570 -49.806 1.00 50.84 155 GLU A C 1
ATOM 1289 O O . GLU A 1 155 ? -47.098 15.144 -50.005 1.00 50.84 155 GLU A O 1
ATOM 1294 N N . TRP A 1 156 ? -45.403 13.984 -50.828 1.00 59.47 156 TRP A N 1
ATOM 1295 C CA . TRP A 1 156 ? -45.984 13.900 -52.176 1.00 59.47 156 TRP A CA 1
ATOM 1296 C C . TRP A 1 156 ? -46.939 12.705 -52.356 1.00 59.47 156 TRP A C 1
ATOM 1298 O O . TRP A 1 156 ? -47.631 12.632 -53.372 1.00 59.47 156 TRP A O 1
ATOM 1308 N N . GLN A 1 157 ? -47.005 11.782 -51.384 1.00 59.62 157 GLN A N 1
ATOM 1309 C CA . GLN A 1 157 ? -47.985 10.685 -51.362 1.00 59.62 157 GLN A CA 1
ATOM 1310 C C . GLN A 1 157 ? -49.365 11.087 -50.817 1.00 59.62 157 GLN A C 1
ATOM 1312 O O . GLN A 1 157 ? -50.285 10.274 -50.862 1.00 59.62 157 GLN A O 1
ATOM 1317 N N . THR A 1 158 ? -49.550 12.323 -50.355 1.00 59.31 158 THR A N 1
ATOM 1318 C CA . THR A 1 158 ? -50.873 12.878 -50.038 1.00 59.31 158 THR A CA 1
ATOM 1319 C C . THR A 1 158 ? -51.231 13.937 -51.071 1.00 59.31 158 THR A C 1
ATOM 1321 O O . THR A 1 158 ? -51.009 15.128 -50.863 1.00 59.31 158 THR A O 1
ATOM 1324 N N . LYS A 1 159 ? -51.769 13.500 -52.215 1.00 46.06 159 LYS A N 1
ATOM 1325 C CA . LYS A 1 159 ? -52.488 14.390 -53.132 1.00 46.06 159 LYS A CA 1
ATOM 1326 C C . LYS A 1 159 ? -53.994 14.248 -52.909 1.00 46.06 159 LYS A C 1
ATOM 1328 O O . LYS A 1 159 ? -54.487 13.144 -52.703 1.00 46.06 159 LYS A O 1
ATOM 1333 N N . LYS A 1 160 ? -54.633 15.417 -52.911 1.00 43.84 160 LYS A N 1
ATOM 1334 C CA . LYS A 1 160 ? -56.072 15.698 -52.934 1.00 43.84 160 LYS A CA 1
ATOM 1335 C C . LYS A 1 160 ? -56.794 14.929 -54.037 1.00 43.84 160 LYS A C 1
ATOM 1337 O O . LYS A 1 160 ? -56.173 14.777 -55.114 1.00 43.84 160 LYS A O 1
#

InterPro domains:
  IPR001978 Troponin [PF00992] (6-135)
  IPR038077 Troponin domain superfamily [G3DSA:1.20.5.350] (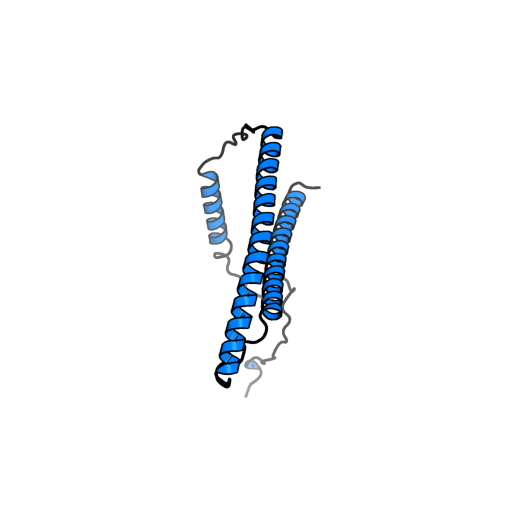1-156)
  IPR038077 Troponin domain superfamily [SSF90250] (1-145)
  IPR050875 Troponin I [PTHR13738] (1-157)

pLDDT: mean 78.77, std 18.59, range [37.56, 97.88]